Protein AF-A0A6B2VGX0-F1 (afdb_monomer_lite)

Foldseek 3Di:
DVVCVVCVPDPQEAEAEDEPPDPPVSVVVQQDDDPTHYDYHYACCCVPPDDGPPDDDDDDPVWHFDWDAPPVVRDIDTDID

Structure (mmCIF, N/CA/C/O backbone):
data_AF-A0A6B2VGX0-F1
#
_entry.id   AF-A0A6B2VGX0-F1
#
loop_
_atom_site.group_PDB
_atom_site.id
_atom_site.type_symbol
_atom_site.label_atom_id
_atom_site.label_alt_id
_atom_site.label_comp_id
_atom_site.label_asym_id
_atom_site.label_entity_id
_atom_site.label_seq_id
_atom_site.pdbx_PDB_ins_code
_atom_site.Cartn_x
_atom_site.Cartn_y
_atom_site.Cartn_z
_atom_site.occupancy
_atom_site.B_iso_or_equiv
_atom_site.auth_seq_id
_atom_site.auth_comp_id
_atom_site.auth_asym_id
_atom_site.auth_atom_id
_atom_site.pdbx_PDB_model_num
ATOM 1 N N . GLY A 1 1 ? -10.436 2.409 -7.574 1.00 82.31 1 GLY A N 1
ATOM 2 C CA . GLY A 1 1 ? -9.974 1.328 -8.487 1.00 82.31 1 GLY A CA 1
ATOM 3 C C . GLY A 1 1 ? -10.866 0.100 -8.361 1.00 82.31 1 GLY A C 1
ATOM 4 O O . GLY A 1 1 ? -11.711 0.102 -7.478 1.00 82.31 1 GLY A O 1
ATOM 5 N N . ARG A 1 2 ? -10.699 -0.941 -9.199 1.00 91.75 2 ARG A N 1
ATOM 6 C CA . ARG A 1 2 ? -11.582 -2.136 -9.198 1.00 91.75 2 ARG A CA 1
ATOM 7 C C . ARG A 1 2 ? -11.733 -2.766 -7.806 1.00 91.75 2 ARG A C 1
ATOM 9 O O . ARG A 1 2 ? -12.853 -2.995 -7.373 1.00 91.75 2 ARG A O 1
ATOM 16 N N . VAL A 1 3 ? -10.620 -2.978 -7.099 1.00 93.12 3 VAL A N 1
ATOM 17 C CA . VAL A 1 3 ? -10.623 -3.551 -5.738 1.00 93.12 3 VAL A CA 1
ATOM 18 C C . VAL A 1 3 ? -11.363 -2.645 -4.753 1.00 93.12 3 VAL A C 1
ATOM 20 O O . VAL A 1 3 ? -12.235 -3.118 -4.039 1.00 93.12 3 VAL A O 1
ATOM 23 N N . ALA A 1 4 ? -11.089 -1.337 -4.764 1.00 92.19 4 ALA A N 1
ATOM 24 C CA . ALA A 1 4 ? -11.804 -0.383 -3.911 1.00 92.19 4 ALA A CA 1
ATOM 25 C C . ALA A 1 4 ? -13.323 -0.408 -4.160 1.00 92.19 4 ALA A C 1
ATOM 27 O O . ALA A 1 4 ? -14.095 -0.400 -3.210 1.00 92.19 4 ALA A O 1
ATOM 28 N N . GLY A 1 5 ? -13.748 -0.510 -5.426 1.00 92.31 5 GLY A N 1
ATOM 29 C CA . GLY A 1 5 ? -15.163 -0.640 -5.780 1.00 92.31 5 GLY A CA 1
ATOM 30 C C . GLY A 1 5 ? -15.794 -1.932 -5.257 1.00 92.31 5 GLY A C 1
ATOM 31 O O . GLY A 1 5 ? -16.904 -1.896 -4.742 1.00 92.31 5 GLY A O 1
ATOM 32 N N . ALA A 1 6 ? -15.071 -3.054 -5.317 1.00 93.25 6 ALA A N 1
ATOM 33 C CA . ALA A 1 6 ? -15.541 -4.331 -4.777 1.00 93.25 6 ALA A CA 1
ATOM 34 C C . ALA A 1 6 ? -15.667 -4.328 -3.242 1.00 93.25 6 ALA A C 1
ATOM 36 O O . ALA A 1 6 ? -16.493 -5.048 -2.691 1.00 93.25 6 ALA A O 1
ATOM 37 N N . LEU A 1 7 ? -14.860 -3.515 -2.553 1.00 93.00 7 LEU A N 1
ATOM 38 C CA . LEU A 1 7 ? -14.888 -3.379 -1.095 1.00 93.00 7 LEU A CA 1
ATOM 39 C C . LEU A 1 7 ? -15.881 -2.317 -0.596 1.00 93.00 7 LEU A C 1
ATOM 41 O O . LEU A 1 7 ? -16.178 -2.291 0.593 1.00 93.00 7 LEU A O 1
ATOM 45 N N . GLY A 1 8 ? -16.402 -1.455 -1.474 1.00 86.81 8 GLY A N 1
ATOM 46 C CA . GLY A 1 8 ? -17.229 -0.305 -1.088 1.00 86.81 8 GLY A CA 1
ATOM 47 C C . GLY A 1 8 ? -18.589 -0.648 -0.469 1.00 86.81 8 GLY A C 1
ATOM 48 O O . GLY A 1 8 ? -19.210 0.225 0.123 1.00 86.81 8 GLY A O 1
ATOM 49 N N . GLY A 1 9 ? -19.051 -1.896 -0.594 1.00 86.81 9 GLY A N 1
ATOM 50 C CA . GLY A 1 9 ? -20.296 -2.378 0.017 1.00 86.81 9 GLY A CA 1
ATOM 51 C C . GLY A 1 9 ? -20.124 -3.032 1.390 1.00 86.81 9 GLY A C 1
ATOM 52 O O . GLY A 1 9 ? -21.093 -3.556 1.928 1.00 86.81 9 GLY A O 1
ATOM 53 N N . LEU A 1 10 ? -18.905 -3.069 1.938 1.00 90.25 10 LEU A N 1
ATOM 54 C CA . LEU A 1 10 ? -18.662 -3.642 3.258 1.00 90.25 10 LEU A CA 1
ATOM 55 C C . LEU A 1 10 ? -19.032 -2.636 4.350 1.00 90.25 10 LEU A C 1
ATOM 57 O O . LEU A 1 10 ? -18.445 -1.558 4.439 1.00 90.25 10 LEU A O 1
ATOM 61 N N . GLU A 1 11 ? -19.972 -3.016 5.209 1.00 89.12 11 GLU A N 1
ATOM 62 C CA . GLU A 1 11 ? -20.292 -2.259 6.417 1.00 89.12 11 GLU A CA 1
ATOM 63 C C . GLU A 1 11 ? -19.157 -2.383 7.449 1.00 89.12 11 GLU A C 1
ATOM 65 O O . GLU A 1 11 ? -18.427 -3.377 7.488 1.00 89.12 11 GLU A O 1
ATOM 70 N N . ASP A 1 12 ? -18.978 -1.342 8.267 1.00 89.19 12 ASP A N 1
ATOM 71 C CA . ASP A 1 12 ? -17.980 -1.272 9.346 1.00 89.19 12 ASP A CA 1
ATOM 72 C C . ASP A 1 12 ? -16.504 -1.479 8.939 1.00 89.19 12 ASP A C 1
ATOM 74 O O . ASP A 1 12 ? -15.640 -1.708 9.797 1.00 89.19 12 ASP A O 1
ATOM 78 N N . VAL A 1 13 ? -16.177 -1.334 7.649 1.00 92.31 13 VAL A N 1
ATOM 79 C CA . VAL A 1 13 ? -14.801 -1.371 7.136 1.00 92.31 13 VAL A CA 1
ATOM 80 C C . VAL A 1 13 ? -14.403 -0.018 6.555 1.00 92.31 13 VAL A C 1
ATOM 82 O O . VAL A 1 13 ? -15.016 0.491 5.623 1.00 92.31 13 VAL A O 1
ATOM 85 N N . GLU A 1 14 ? -13.317 0.551 7.071 1.00 91.94 14 GLU A N 1
ATOM 86 C CA . GLU A 1 14 ? -12.696 1.742 6.494 1.00 91.94 14 GLU A CA 1
ATOM 87 C C . GLU A 1 14 ? -11.739 1.335 5.365 1.00 91.94 14 GLU A C 1
ATOM 89 O O . GLU A 1 14 ? -10.772 0.605 5.599 1.00 91.94 14 GLU A O 1
ATOM 94 N N . VAL A 1 15 ? -11.989 1.806 4.140 1.00 93.44 15 VAL A N 1
ATOM 95 C CA . VAL A 1 15 ? -11.135 1.531 2.975 1.00 93.44 15 VAL A CA 1
ATOM 96 C C . VAL A 1 15 ? -10.365 2.793 2.599 1.00 93.44 15 VAL A C 1
ATOM 98 O O . VAL A 1 15 ? -10.958 3.780 2.171 1.00 93.44 15 VAL A O 1
ATOM 101 N N . LEU A 1 16 ? -9.037 2.749 2.720 1.00 93.88 16 LEU A N 1
ATOM 102 C CA . LEU A 1 16 ? -8.141 3.852 2.356 1.00 93.88 16 LEU A CA 1
ATOM 103 C C . LEU A 1 16 ? -7.284 3.455 1.155 1.00 93.88 16 LEU A C 1
ATOM 105 O O . LEU A 1 16 ? -6.822 2.319 1.065 1.00 93.88 16 LEU A O 1
ATOM 109 N N . GLN A 1 17 ? -7.053 4.386 0.230 1.00 95.69 17 GLN A N 1
ATOM 110 C CA . GLN A 1 17 ? -6.206 4.162 -0.943 1.00 95.69 17 GLN A CA 1
ATOM 111 C C . GLN A 1 17 ? -4.962 5.050 -0.877 1.00 95.69 17 GLN A C 1
ATOM 113 O O . GLN A 1 17 ? -5.077 6.263 -1.016 1.00 95.69 17 GLN A O 1
ATOM 118 N N . VAL A 1 18 ? -3.775 4.460 -0.724 1.00 95.12 18 VAL A N 1
ATOM 119 C CA . VAL A 1 18 ? -2.512 5.203 -0.605 1.00 95.12 18 VAL A CA 1
ATOM 120 C C . VAL A 1 18 ? -1.553 4.870 -1.748 1.00 95.12 18 VAL A C 1
ATOM 122 O O . VAL A 1 18 ? -1.325 3.718 -2.104 1.00 95.12 18 VAL A O 1
ATOM 125 N N . HIS A 1 19 ? -1.000 5.908 -2.360 1.00 93.94 19 HIS A N 1
ATOM 126 C CA . HIS A 1 19 ? 0.001 5.832 -3.422 1.00 93.94 19 HIS A CA 1
ATOM 127 C C . HIS A 1 19 ? 0.811 7.132 -3.420 1.00 93.94 19 HIS A C 1
ATOM 129 O O . HIS A 1 19 ? 0.404 8.105 -2.790 1.00 93.94 19 HIS A O 1
ATOM 135 N N . GLY A 1 20 ? 1.912 7.210 -4.174 1.00 90.25 20 GLY A N 1
ATOM 136 C CA . GLY A 1 20 ? 2.818 8.378 -4.164 1.00 90.25 20 GLY A CA 1
ATOM 137 C C . GLY A 1 20 ? 2.223 9.722 -4.630 1.00 90.25 20 GLY A C 1
ATOM 138 O O . GLY A 1 20 ? 2.936 10.711 -4.714 1.00 90.25 20 GLY A O 1
ATOM 139 N N . ARG A 1 21 ? 0.929 9.767 -4.966 1.00 92.50 21 ARG A N 1
ATOM 140 C CA . ARG A 1 21 ? 0.173 10.986 -5.314 1.00 92.50 21 ARG A CA 1
ATOM 141 C C . ARG A 1 21 ? -1.148 11.088 -4.545 1.00 92.50 21 ARG A C 1
ATOM 143 O O . ARG A 1 21 ? -2.036 11.821 -4.967 1.00 92.50 21 ARG A O 1
ATOM 150 N N . ALA A 1 22 ? -1.327 10.283 -3.500 1.00 94.88 22 ALA A N 1
ATOM 151 C CA . ALA A 1 22 ? -2.529 10.345 -2.686 1.00 94.88 22 ALA A CA 1
ATOM 152 C C . ALA A 1 22 ? -2.597 11.712 -1.980 1.00 94.88 22 ALA A C 1
ATOM 154 O O . ALA A 1 22 ? -1.546 12.242 -1.603 1.00 94.88 22 ALA A O 1
ATOM 155 N N . PRO A 1 23 ? -3.798 12.283 -1.795 1.00 96.12 23 PRO A N 1
ATOM 156 C CA . PRO A 1 23 ? -3.996 13.469 -0.968 1.00 96.12 23 PRO A CA 1
ATOM 157 C C . PRO A 1 23 ? -3.348 13.331 0.420 1.00 96.12 23 PRO A C 1
ATOM 159 O O . PRO A 1 23 ? -3.275 12.230 0.969 1.00 96.12 23 PRO A O 1
ATOM 162 N N . ALA A 1 24 ? -2.837 14.437 0.968 1.00 94.19 24 ALA A N 1
ATOM 163 C CA . ALA A 1 24 ? -2.085 14.421 2.226 1.00 94.19 24 ALA A CA 1
ATOM 164 C C . ALA A 1 24 ? -2.928 13.896 3.399 1.00 94.19 24 ALA A C 1
ATOM 166 O O . ALA A 1 24 ? -2.457 13.077 4.176 1.00 94.19 24 ALA A O 1
ATOM 167 N N . ASP A 1 25 ? -4.198 14.285 3.469 1.00 95.69 25 ASP A N 1
ATOM 168 C CA . ASP A 1 25 ? -5.167 13.792 4.449 1.00 95.69 25 ASP A CA 1
ATOM 169 C C . ASP A 1 25 ? -5.338 12.265 4.404 1.00 95.69 25 ASP A C 1
ATOM 171 O O . ASP A 1 25 ? -5.433 11.630 5.450 1.00 95.69 25 ASP A O 1
ATOM 175 N N . VAL A 1 26 ? -5.306 11.652 3.218 1.00 94.50 26 VAL A N 1
ATOM 176 C CA . VAL A 1 26 ? -5.354 10.189 3.070 1.00 94.50 26 VAL A CA 1
ATOM 177 C C . VAL A 1 26 ? -4.063 9.536 3.566 1.00 94.50 26 VAL A C 1
ATOM 179 O O . VAL A 1 26 ? -4.119 8.490 4.215 1.00 94.50 26 VAL A O 1
ATOM 182 N N . GLN A 1 27 ? -2.904 10.136 3.282 1.00 93.81 27 GLN A N 1
ATOM 183 C CA . GLN A 1 27 ? -1.614 9.637 3.775 1.00 93.81 27 GLN A CA 1
ATOM 184 C C . GLN A 1 27 ? -1.557 9.686 5.309 1.00 93.81 27 GLN A C 1
ATOM 186 O O . GLN A 1 27 ? -1.218 8.686 5.942 1.00 93.81 27 GLN A O 1
ATOM 191 N N . GLU A 1 28 ? -1.990 10.799 5.903 1.00 93.69 28 GLU A N 1
ATOM 192 C CA . GLU A 1 28 ? -2.096 10.964 7.356 1.00 93.69 28 GLU A CA 1
ATOM 193 C C . GLU A 1 28 ? -3.117 9.995 7.972 1.00 93.69 28 GLU A C 1
ATOM 195 O O . GLU A 1 28 ? -2.842 9.347 8.983 1.00 93.69 28 GLU A O 1
ATOM 200 N N . ALA A 1 29 ? -4.285 9.819 7.344 1.00 93.62 29 ALA A N 1
ATOM 201 C CA . ALA A 1 29 ? -5.321 8.908 7.831 1.00 93.62 29 ALA A CA 1
ATOM 202 C C . ALA A 1 29 ? -4.836 7.453 7.903 1.00 93.62 29 ALA A C 1
ATOM 204 O O . ALA A 1 29 ? -5.193 6.729 8.835 1.00 93.62 29 ALA A O 1
ATOM 205 N N . VAL A 1 30 ? -4.001 7.028 6.947 1.00 93.75 30 VAL A N 1
ATOM 206 C CA . VAL A 1 30 ? -3.394 5.691 6.947 1.00 93.75 30 VAL A CA 1
ATOM 207 C C . VAL A 1 30 ? -2.423 5.512 8.117 1.00 93.75 30 VAL A C 1
ATOM 209 O O . VAL A 1 30 ? -2.376 4.422 8.686 1.00 93.75 30 VAL A O 1
ATOM 212 N N . LEU A 1 31 ? -1.696 6.560 8.508 1.00 92.56 31 LEU A N 1
ATOM 213 C CA . LEU A 1 31 ? -0.751 6.536 9.630 1.00 92.56 31 LEU A CA 1
ATOM 214 C C . LEU A 1 31 ? -1.434 6.640 10.999 1.00 92.56 31 LEU A C 1
ATOM 216 O O . LEU A 1 31 ? -0.911 6.133 11.993 1.00 92.56 31 LEU A O 1
ATOM 220 N N . ALA A 1 32 ? -2.608 7.264 11.066 1.00 92.00 32 ALA A N 1
ATOM 221 C CA . ALA A 1 32 ? -3.373 7.379 12.299 1.00 92.00 32 ALA A CA 1
ATOM 222 C C . ALA A 1 32 ? -3.939 6.013 12.747 1.00 92.00 32 ALA A C 1
ATOM 224 O O . ALA A 1 32 ? -4.486 5.276 11.920 1.00 92.00 32 ALA A O 1
ATOM 225 N N . PRO A 1 33 ? -3.899 5.670 14.051 1.00 86.38 33 PRO A N 1
ATOM 226 C CA . PRO A 1 33 ? -4.540 4.463 14.567 1.00 86.38 33 PRO A CA 1
ATOM 227 C C . PRO A 1 33 ? -6.043 4.430 14.252 1.00 86.38 33 PRO A C 1
ATOM 229 O O . PRO A 1 33 ? -6.778 5.374 14.544 1.00 86.38 33 PRO A O 1
ATOM 232 N N . GLY A 1 34 ? -6.515 3.324 13.676 1.00 81.31 34 GLY A N 1
ATOM 233 C CA . GLY A 1 34 ? -7.934 3.120 13.381 1.00 81.31 34 GLY A CA 1
ATOM 234 C C . GLY A 1 34 ? -8.729 2.639 14.599 1.00 81.31 34 GLY A C 1
ATOM 235 O O . GLY A 1 34 ? -8.222 1.886 15.428 1.00 81.31 34 GLY A O 1
ATOM 236 N N . ARG A 1 35 ? -10.006 3.038 14.694 1.00 81.25 35 ARG A N 1
ATOM 237 C CA . ARG A 1 35 ? -10.957 2.531 15.714 1.00 81.25 35 ARG A CA 1
ATOM 238 C C . ARG A 1 35 ? -11.821 1.366 15.218 1.00 81.25 35 ARG A C 1
ATOM 240 O O . ARG A 1 35 ? -12.492 0.725 16.019 1.00 81.25 35 ARG A O 1
ATOM 247 N N . ARG A 1 36 ? -11.842 1.130 13.904 1.00 86.19 36 ARG A N 1
ATOM 248 C CA . ARG A 1 36 ? -12.612 0.079 13.223 1.00 86.19 36 ARG A CA 1
ATOM 249 C C . ARG A 1 36 ? -11.688 -0.767 12.356 1.00 86.19 36 ARG A C 1
ATOM 251 O O . ARG A 1 36 ? -10.513 -0.438 12.184 1.00 86.19 36 ARG A O 1
ATOM 258 N N . ARG A 1 37 ? -12.224 -1.856 11.799 1.00 91.56 37 ARG A N 1
ATOM 259 C CA . ARG A 1 37 ? -11.497 -2.679 10.833 1.00 91.56 37 ARG A CA 1
ATOM 260 C C . ARG A 1 37 ? -11.148 -1.827 9.612 1.00 91.56 37 ARG A C 1
ATOM 262 O O . ARG A 1 37 ? -12.009 -1.151 9.060 1.00 91.56 37 ARG A O 1
ATOM 269 N N . ARG A 1 38 ? -9.885 -1.877 9.195 1.00 92.56 38 ARG A N 1
ATOM 270 C CA . ARG A 1 38 ? -9.365 -1.073 8.089 1.00 92.56 38 ARG A CA 1
ATOM 271 C C . ARG A 1 38 ? -8.756 -1.955 7.010 1.00 92.56 38 ARG A C 1
ATOM 273 O O . ARG A 1 38 ? -8.095 -2.946 7.317 1.00 92.56 38 ARG A O 1
ATOM 280 N N . VAL A 1 39 ? -8.951 -1.559 5.758 1.00 94.88 39 VAL A N 1
ATOM 281 C CA . VAL A 1 39 ? -8.243 -2.087 4.593 1.00 94.88 39 VAL A CA 1
ATOM 282 C C . VAL A 1 39 ? -7.509 -0.932 3.923 1.00 94.88 39 VAL A C 1
ATOM 284 O O . VAL A 1 39 ? -8.126 0.017 3.444 1.00 94.88 39 VAL A O 1
ATOM 287 N N . VAL A 1 40 ? -6.182 -1.016 3.890 1.00 94.94 40 VAL A N 1
ATOM 288 C CA . VAL A 1 40 ? -5.337 -0.048 3.185 1.00 94.94 40 VAL A CA 1
ATOM 289 C C . VAL A 1 40 ? -4.929 -0.658 1.851 1.00 94.94 40 VAL A C 1
ATOM 291 O O . VAL A 1 40 ? -4.209 -1.650 1.806 1.00 94.94 40 VAL A O 1
ATOM 294 N N . LEU A 1 41 ? -5.408 -0.072 0.759 1.00 95.88 41 LEU A N 1
ATOM 295 C CA . LEU A 1 41 ? -5.007 -0.421 -0.596 1.00 95.88 41 LEU A CA 1
ATOM 296 C C . LEU A 1 41 ? -3.796 0.431 -0.967 1.00 95.88 41 LEU A C 1
ATOM 298 O O . LEU A 1 41 ? -3.942 1.618 -1.269 1.00 95.88 41 LEU A O 1
ATOM 302 N N . ALA A 1 42 ? -2.613 -0.173 -0.926 1.00 95.25 42 ALA A N 1
ATOM 303 C CA . ALA A 1 42 ? -1.354 0.503 -1.196 1.00 95.25 42 ALA A CA 1
ATOM 304 C C . ALA A 1 42 ? -0.729 0.059 -2.526 1.00 95.25 42 ALA A C 1
ATOM 306 O O . ALA A 1 42 ? -0.942 -1.061 -2.987 1.00 95.25 42 ALA A O 1
ATOM 307 N N . THR A 1 43 ? 0.065 0.939 -3.137 1.00 93.44 43 THR A N 1
ATOM 308 C CA . THR A 1 43 ? 1.103 0.525 -4.099 1.00 93.44 43 THR A CA 1
ATOM 309 C C . THR A 1 43 ? 2.358 0.066 -3.343 1.00 93.44 43 THR A C 1
ATOM 311 O O . THR A 1 43 ? 2.362 0.032 -2.112 1.00 93.44 43 THR A O 1
ATOM 314 N N . SER A 1 44 ? 3.469 -0.167 -4.049 1.00 91.19 44 SER A N 1
ATOM 315 C CA . SER A 1 44 ? 4.787 -0.461 -3.452 1.00 91.19 44 SER A CA 1
ATOM 316 C C . SER A 1 44 ? 5.314 0.602 -2.470 1.00 91.19 44 SER A C 1
ATOM 318 O O . SER A 1 44 ? 6.321 0.388 -1.809 1.00 91.19 44 SER A O 1
ATOM 320 N N . VAL A 1 45 ? 4.612 1.728 -2.282 1.00 89.94 45 VAL A N 1
ATOM 321 C CA . VAL A 1 45 ? 4.916 2.697 -1.214 1.00 89.94 45 VAL A CA 1
ATOM 322 C C . VAL A 1 45 ? 4.876 2.057 0.181 1.00 89.94 45 VAL A C 1
ATOM 324 O O . VAL A 1 45 ? 5.617 2.478 1.066 1.00 89.94 45 VAL A O 1
ATOM 327 N N . ALA A 1 46 ? 4.049 1.022 0.371 1.00 90.00 46 ALA A N 1
ATOM 328 C CA . ALA A 1 46 ? 3.970 0.274 1.625 1.00 90.00 46 ALA A CA 1
ATOM 329 C C . ALA A 1 46 ? 5.169 -0.655 1.876 1.00 90.00 46 ALA A C 1
ATOM 331 O O . ALA A 1 46 ? 5.341 -1.110 3.000 1.00 90.00 46 ALA A O 1
ATOM 332 N N . GLU A 1 47 ? 5.988 -0.942 0.862 1.00 89.38 47 GLU A N 1
ATOM 333 C CA . GLU A 1 47 ? 7.158 -1.813 1.005 1.00 89.38 47 GLU A CA 1
ATOM 334 C C . GLU A 1 47 ? 8.348 -1.056 1.603 1.00 89.38 47 GLU A C 1
ATOM 336 O O . GLU A 1 47 ? 9.002 -1.538 2.524 1.00 89.38 47 GLU A O 1
ATOM 341 N N . SER A 1 48 ? 8.619 0.149 1.096 1.00 84.50 48 SER A N 1
ATOM 342 C CA . SER A 1 48 ? 9.862 0.869 1.392 1.00 84.50 48 SER A CA 1
ATOM 343 C C . SER A 1 48 ? 9.690 2.155 2.194 1.00 84.50 48 SER A C 1
ATOM 345 O O . SER A 1 48 ? 10.669 2.670 2.728 1.00 84.50 48 SER A O 1
ATOM 347 N N . SER A 1 49 ? 8.491 2.744 2.215 1.00 85.31 49 SER A N 1
ATOM 348 C CA . SER A 1 49 ? 8.336 4.169 2.557 1.00 85.31 49 SER A CA 1
ATOM 349 C C . SER A 1 49 ? 7.265 4.462 3.602 1.00 85.31 49 SER A C 1
ATO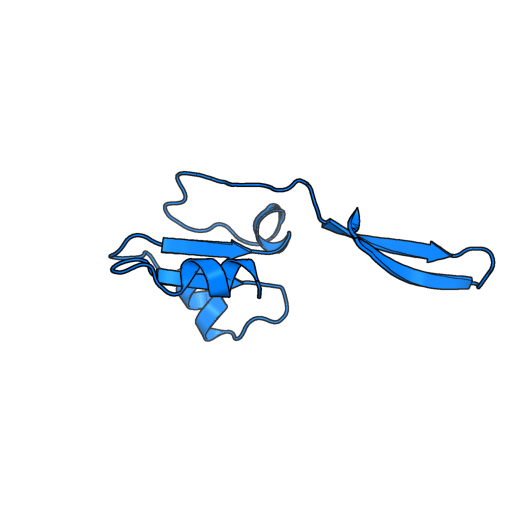M 351 O O . SER A 1 49 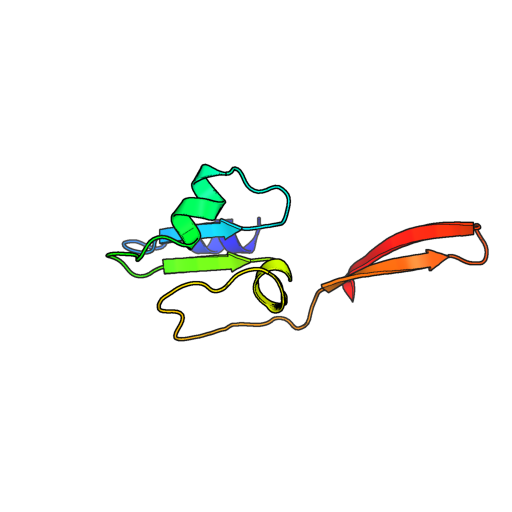? 7.128 5.610 4.016 1.00 85.31 49 SER A O 1
ATOM 353 N N . LEU A 1 50 ? 6.507 3.456 4.033 1.00 87.50 50 LEU A N 1
ATOM 354 C CA . LEU A 1 50 ? 5.372 3.627 4.930 1.00 87.50 50 LEU A CA 1
ATOM 355 C C . LEU A 1 50 ? 5.276 2.447 5.898 1.00 87.50 50 LEU A C 1
ATOM 357 O O . LEU A 1 50 ? 5.198 1.301 5.469 1.00 87.50 50 LEU A O 1
ATOM 361 N N . THR A 1 51 ? 5.166 2.739 7.193 1.00 91.12 51 THR A N 1
ATOM 362 C CA . THR A 1 51 ? 4.836 1.738 8.216 1.00 91.12 51 THR A CA 1
ATOM 363 C C . THR A 1 51 ? 3.465 2.057 8.792 1.00 91.12 51 THR A C 1
ATOM 365 O O . THR A 1 51 ? 3.304 3.039 9.512 1.00 91.12 51 THR A O 1
ATOM 368 N N . VAL A 1 52 ? 2.470 1.228 8.478 1.00 91.62 52 VAL A N 1
ATOM 369 C CA . VAL A 1 52 ? 1.090 1.412 8.950 1.00 91.62 52 VAL A CA 1
ATOM 370 C C . VAL A 1 52 ? 0.908 0.734 10.313 1.00 91.62 52 VAL A C 1
ATOM 372 O O . VAL A 1 52 ? 1.072 -0.488 10.407 1.00 91.62 52 VAL A O 1
ATOM 375 N N . PRO A 1 53 ? 0.548 1.470 11.382 1.00 90.88 53 PRO A N 1
ATOM 376 C CA . PRO A 1 53 ? 0.336 0.871 12.694 1.00 90.88 53 PRO A CA 1
ATOM 377 C C . PRO A 1 53 ? -0.799 -0.159 12.689 1.00 90.88 53 PRO A C 1
ATOM 379 O O . PRO A 1 53 ? -1.866 0.063 12.120 1.00 90.88 53 PRO A O 1
ATOM 382 N N . GLY A 1 54 ? -0.590 -1.284 13.375 1.00 90.81 54 GLY A N 1
ATOM 383 C CA . GLY A 1 54 ? -1.640 -2.284 13.591 1.00 90.81 54 GLY A CA 1
ATOM 384 C C . GLY A 1 54 ? -1.944 -3.189 12.393 1.00 90.81 54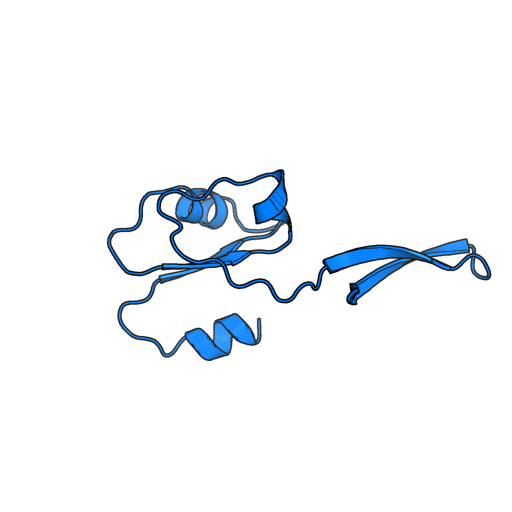 GLY A C 1
ATOM 385 O O . GLY A 1 54 ? -2.935 -3.921 12.438 1.00 90.81 54 GLY A O 1
ATOM 386 N N . VAL A 1 55 ? -1.109 -3.197 11.348 1.00 93.12 55 VAL A N 1
ATOM 387 C CA . VAL A 1 55 ? -1.208 -4.196 10.273 1.00 93.12 55 VAL A CA 1
ATOM 388 C C . VAL A 1 55 ? -0.971 -5.594 10.843 1.00 93.12 55 VAL A C 1
ATOM 390 O O . VAL A 1 55 ? 0.031 -5.865 11.498 1.00 93.12 55 VAL A O 1
ATOM 393 N N . ARG A 1 56 ? -1.929 -6.490 10.597 1.00 93.81 56 ARG A N 1
ATOM 394 C CA . ARG A 1 56 ? -1.905 -7.890 11.057 1.00 93.81 56 ARG A CA 1
ATOM 395 C C . ARG A 1 56 ? -1.885 -8.894 9.912 1.00 93.81 56 ARG A C 1
ATOM 397 O O . ARG A 1 56 ? -1.525 -10.045 10.124 1.00 93.81 56 ARG A O 1
ATOM 404 N N . VAL A 1 57 ? -2.319 -8.466 8.730 1.00 96.00 57 VAL A N 1
ATOM 405 C CA . VAL A 1 57 ? -2.453 -9.293 7.533 1.00 96.00 57 VAL A CA 1
ATOM 406 C C . VAL A 1 57 ? -2.036 -8.450 6.339 1.00 96.00 57 VAL A C 1
ATOM 408 O O . VAL A 1 57 ? -2.456 -7.299 6.225 1.00 96.00 57 VAL A O 1
ATOM 411 N N . VAL A 1 58 ? -1.237 -9.044 5.458 1.00 95.31 58 VAL A N 1
ATOM 412 C CA . VAL A 1 58 ? -0.832 -8.465 4.177 1.00 95.31 58 VAL A CA 1
ATOM 413 C C . VAL A 1 58 ? -1.310 -9.401 3.076 1.00 95.31 58 VAL A C 1
ATOM 415 O O . VAL A 1 58 ? -1.164 -10.617 3.185 1.00 95.31 58 VAL A O 1
ATOM 418 N N . VAL A 1 59 ? -1.906 -8.827 2.036 1.00 95.69 59 VAL A N 1
ATOM 419 C CA . VAL A 1 59 ? -2.244 -9.536 0.802 1.00 95.69 59 VAL A CA 1
ATOM 420 C C . VAL A 1 59 ? -1.438 -8.884 -0.303 1.00 95.69 59 VAL A C 1
ATOM 422 O O . VAL A 1 59 ? -1.669 -7.718 -0.618 1.00 95.69 59 VAL A O 1
ATOM 425 N N . ASP A 1 60 ? -0.500 -9.635 -0.867 1.00 94.12 60 ASP A N 1
ATOM 426 C CA . ASP A 1 60 ? 0.329 -9.185 -1.975 1.00 94.12 60 ASP A CA 1
ATOM 427 C C . ASP A 1 60 ? -0.023 -9.972 -3.241 1.00 94.12 60 ASP A C 1
ATOM 429 O O . ASP A 1 60 ? -0.169 -11.193 -3.219 1.00 94.12 60 ASP A O 1
ATOM 433 N N . SER A 1 61 ? -0.197 -9.245 -4.341 1.00 92.88 61 SER A N 1
ATOM 434 C CA . SER A 1 61 ? -0.440 -9.825 -5.664 1.00 92.88 61 SER A CA 1
ATOM 435 C C . SER A 1 61 ? 0.849 -10.171 -6.410 1.00 92.88 61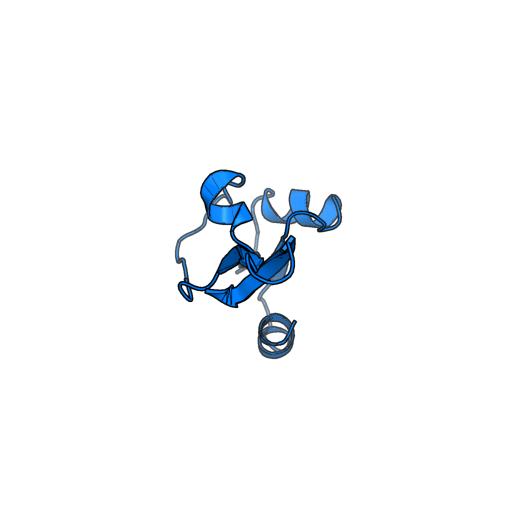 SER A C 1
ATOM 437 O O . SER A 1 61 ? 0.776 -10.815 -7.453 1.00 92.88 61 SER A O 1
ATOM 439 N N . GLY A 1 62 ? 2.004 -9.723 -5.908 1.00 93.31 62 GLY A N 1
ATOM 440 C CA . GLY A 1 62 ? 3.301 -9.840 -6.570 1.00 93.31 62 GLY A CA 1
ATOM 441 C C . GLY A 1 62 ? 3.463 -8.918 -7.781 1.00 93.31 62 GLY A C 1
ATOM 442 O O . GLY A 1 62 ? 4.457 -9.038 -8.486 1.00 93.31 62 GLY A O 1
ATOM 443 N N . LEU A 1 63 ? 2.498 -8.021 -8.036 1.00 93.81 63 LEU A N 1
ATOM 444 C CA . LEU A 1 63 ? 2.503 -7.133 -9.196 1.00 93.81 63 LEU A CA 1
ATOM 445 C C . LEU A 1 63 ? 3.089 -5.761 -8.866 1.00 93.81 63 LEU A C 1
ATOM 447 O O . LEU A 1 63 ? 2.659 -5.104 -7.914 1.00 93.81 63 LEU A O 1
ATOM 451 N N . ALA A 1 64 ? 3.971 -5.265 -9.730 1.00 93.19 64 ALA A N 1
ATOM 452 C CA . ALA A 1 64 ? 4.585 -3.945 -9.579 1.00 93.19 64 ALA A CA 1
ATOM 453 C C . ALA A 1 64 ? 4.577 -3.142 -10.884 1.00 93.19 64 ALA A C 1
ATOM 455 O O . AL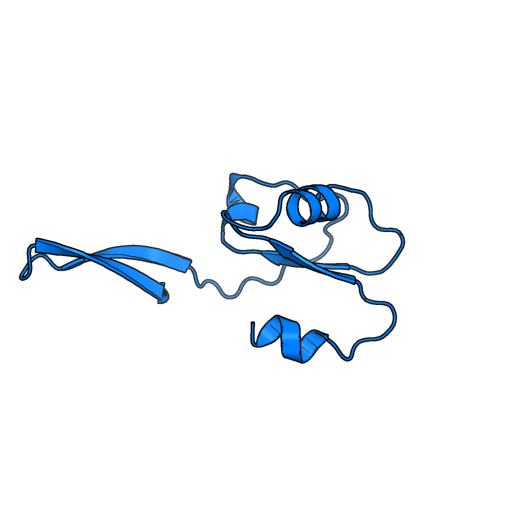A A 1 64 ? 4.495 -3.692 -11.978 1.00 93.19 64 ALA A O 1
ATOM 456 N N . ARG A 1 65 ? 4.647 -1.808 -10.778 1.00 94.06 65 ARG A N 1
ATOM 457 C CA . ARG A 1 65 ? 4.858 -0.915 -11.929 1.00 94.06 65 ARG A CA 1
ATOM 458 C C . ARG A 1 65 ? 6.337 -0.570 -12.019 1.00 94.06 65 ARG A C 1
ATOM 460 O O . ARG A 1 65 ? 6.801 0.296 -11.284 1.00 94.06 65 ARG A O 1
ATOM 467 N N . GLU A 1 66 ? 7.043 -1.207 -12.941 1.00 93.62 66 GLU A N 1
ATOM 468 C CA . GLU A 1 66 ? 8.484 -1.028 -13.121 1.00 93.62 66 GLU A CA 1
ATOM 469 C C . GLU A 1 66 ? 8.814 -0.265 -14.411 1.00 93.62 66 GLU A C 1
ATOM 471 O O . GLU A 1 66 ? 8.166 -0.480 -15.445 1.00 93.62 66 GLU A O 1
ATOM 476 N N . PRO A 1 67 ? 9.835 0.611 -14.397 1.00 93.62 67 PRO A N 1
ATOM 477 C CA . PRO A 1 67 ? 10.397 1.174 -15.616 1.00 93.62 67 PRO A CA 1
ATOM 478 C C . PRO A 1 67 ? 10.984 0.071 -16.504 1.00 93.62 67 PRO A C 1
ATOM 480 O O . PRO A 1 67 ? 11.850 -0.694 -16.085 1.00 93.62 67 PRO A O 1
ATOM 483 N N . ARG A 1 68 ? 10.546 0.014 -17.761 1.00 94.69 68 ARG A N 1
ATOM 484 C CA . ARG A 1 68 ? 11.113 -0.838 -18.809 1.00 94.69 68 ARG A CA 1
ATOM 485 C C . ARG A 1 68 ? 11.550 0.037 -19.976 1.00 94.69 68 ARG A C 1
ATOM 487 O O . ARG A 1 68 ? 10.799 0.905 -20.423 1.00 94.69 68 ARG A O 1
ATOM 494 N N . VAL A 1 69 ? 12.766 -0.200 -20.455 1.00 94.81 69 VAL A N 1
ATOM 495 C CA . VAL A 1 69 ? 13.335 0.498 -21.611 1.00 94.81 69 VAL A CA 1
ATOM 496 C C . VAL A 1 69 ? 13.082 -0.334 -22.861 1.00 94.81 69 VAL A C 1
ATOM 498 O O . VAL A 1 69 ? 13.474 -1.497 -22.932 1.00 94.81 69 VAL A O 1
ATOM 501 N N . ASP A 1 70 ? 12.441 0.269 -23.857 1.00 91.81 70 ASP A N 1
ATOM 502 C CA . ASP A 1 70 ? 12.401 -0.252 -25.218 1.00 91.81 70 ASP A CA 1
ATOM 503 C C . ASP A 1 70 ? 13.654 0.240 -25.951 1.00 91.81 70 ASP A C 1
ATOM 505 O O . ASP A 1 70 ? 13.713 1.375 -26.434 1.00 91.81 70 ASP A O 1
ATOM 509 N N . HIS A 1 71 ? 14.680 -0.610 -26.008 1.00 91.81 71 HIS A N 1
ATOM 510 C CA . HIS A 1 71 ? 15.963 -0.269 -26.623 1.00 91.81 71 HIS A CA 1
ATOM 511 C C . HIS A 1 71 ? 15.866 0.005 -28.129 1.00 91.81 71 HIS A C 1
ATOM 513 O O . HIS A 1 71 ? 16.681 0.761 -28.650 1.00 91.81 71 HIS A O 1
ATOM 519 N N . ALA A 1 72 ? 14.878 -0.565 -28.826 1.00 90.94 72 ALA A N 1
ATOM 520 C CA . ALA A 1 72 ? 14.704 -0.339 -30.258 1.00 90.94 72 ALA A CA 1
ATOM 521 C C . ALA A 1 72 ? 14.134 1.056 -30.545 1.00 90.94 72 ALA A C 1
ATOM 523 O O . ALA A 1 72 ? 14.434 1.651 -31.577 1.00 90.94 72 ALA A O 1
ATOM 524 N N . ARG A 1 73 ? 13.314 1.582 -29.626 1.00 90.00 73 ARG A N 1
ATOM 525 C CA . ARG A 1 73 ? 12.687 2.906 -29.752 1.00 90.00 73 ARG A CA 1
ATOM 526 C C . ARG A 1 73 ? 13.390 4.001 -28.951 1.00 90.00 73 ARG A C 1
ATOM 528 O O . ARG A 1 73 ? 13.074 5.169 -29.144 1.00 90.00 73 ARG A O 1
ATOM 535 N N . GLY A 1 74 ? 14.306 3.643 -28.051 1.00 92.50 74 GLY A N 1
ATOM 536 C CA . GLY A 1 74 ? 14.960 4.587 -27.141 1.00 92.50 74 GLY A CA 1
ATOM 537 C C . GLY A 1 74 ? 13.996 5.221 -26.131 1.00 92.50 74 GLY A C 1
ATOM 538 O O . GLY A 1 74 ? 14.235 6.336 -25.674 1.00 92.50 74 GLY A O 1
ATOM 539 N N . LEU A 1 75 ? 12.889 4.544 -25.809 1.00 94.19 75 LEU A N 1
ATOM 540 C CA . LEU A 1 75 ? 11.822 5.071 -24.956 1.00 94.19 75 LEU A CA 1
ATOM 541 C C . LEU A 1 75 ? 11.667 4.236 -23.686 1.00 94.19 75 LEU A C 1
ATOM 543 O O . LEU A 1 75 ? 11.747 3.010 -23.721 1.00 94.19 75 LEU A O 1
ATOM 547 N N . SER A 1 76 ? 11.370 4.907 -22.575 1.00 93.19 76 SER A N 1
ATOM 548 C CA . SER A 1 76 ? 11.030 4.263 -21.304 1.00 93.19 76 SER A CA 1
ATOM 549 C C . SER A 1 76 ? 9.525 4.295 -21.073 1.00 93.19 76 SER A C 1
ATOM 551 O O . SER A 1 76 ? 8.880 5.328 -21.257 1.00 93.19 76 SER A O 1
ATOM 553 N N . ALA A 1 77 ? 8.968 3.178 -20.614 1.00 94.00 77 ALA A N 1
ATOM 554 C CA . ALA A 1 77 ? 7.571 3.068 -20.217 1.00 94.00 77 ALA A CA 1
ATOM 555 C C . ALA A 1 77 ? 7.443 2.321 -18.887 1.00 94.00 77 ALA A C 1
ATOM 557 O O . ALA A 1 77 ? 8.339 1.592 -18.474 1.00 94.00 77 ALA A O 1
ATOM 558 N N . LEU A 1 78 ? 6.309 2.490 -18.213 1.00 94.69 78 LEU A N 1
ATOM 559 C CA . LEU A 1 78 ? 5.978 1.684 -17.042 1.00 94.69 78 LEU A CA 1
ATOM 560 C C . LEU A 1 78 ? 5.253 0.414 -17.491 1.00 94.69 78 LEU A C 1
ATOM 562 O O . LEU A 1 78 ? 4.156 0.496 -18.054 1.00 94.69 78 LEU A O 1
ATOM 566 N N . ALA A 1 79 ? 5.841 -0.739 -17.196 1.00 94.31 79 ALA A N 1
ATOM 567 C CA . ALA A 1 79 ? 5.214 -2.041 -17.376 1.00 94.31 79 ALA A CA 1
ATOM 568 C C . ALA A 1 79 ? 4.682 -2.555 -16.038 1.00 94.31 79 ALA A C 1
ATOM 570 O O . ALA A 1 79 ? 5.208 -2.209 -14.983 1.00 94.31 79 ALA A O 1
ATOM 571 N N . THR A 1 80 ? 3.630 -3.368 -16.091 1.00 94.69 80 THR A N 1
ATOM 572 C CA . THR A 1 80 ? 3.251 -4.194 -14.944 1.00 94.69 80 THR A CA 1
ATOM 573 C C . THR A 1 80 ? 3.992 -5.517 -15.060 1.00 94.69 80 THR A C 1
ATOM 575 O O . THR A 1 80 ? 3.945 -6.128 -16.131 1.00 94.69 80 THR A O 1
ATOM 578 N N . VAL A 1 81 ? 4.690 -5.903 -14.000 1.00 90.88 81 VAL A N 1
ATOM 579 C CA . VAL A 1 81 ? 5.463 -7.147 -13.897 1.00 90.88 81 VAL A CA 1
ATOM 580 C C . VAL A 1 81 ? 4.829 -8.081 -12.891 1.00 90.88 81 VAL A C 1
ATOM 582 O O . VAL A 1 81 ? 4.127 -7.539 -12.005 1.00 90.88 81 VAL A O 1
#

Sequence (81 aa):
GRVAGALGGLEDVEVLQVHGRAPADVQEAVLAPGRRRRVVLATSVAESSLTVPGVRVVVDSGLAREPRVDHARGLSALATV

Secondary structure (DSSP, 8-s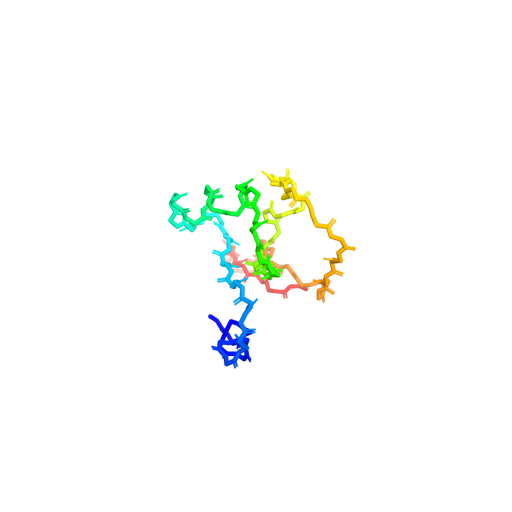tate):
-HHHHHHTT-TTEEEEEE-TT--HHHHHHHHSPPSSEEEEEE-THHHHT---TT----------EEEEEETTTTEEEEEE-

Radius of gyration: 15.53 Å; chains: 1; bounding box: 36×24×46 Å

pLDDT: mean 92.04, std 3.27, range [81.25, 96.12]